Protein AF-A0A026WMF3-F1 (afdb_monomer_lite)

Structure (mmCIF, N/CA/C/O backbone):
data_AF-A0A026WMF3-F1
#
_entry.id   AF-A0A026WMF3-F1
#
loop_
_atom_site.group_PDB
_atom_site.id
_atom_site.type_symbol
_atom_site.label_atom_id
_atom_site.label_alt_id
_atom_site.label_comp_id
_atom_site.label_asym_id
_atom_s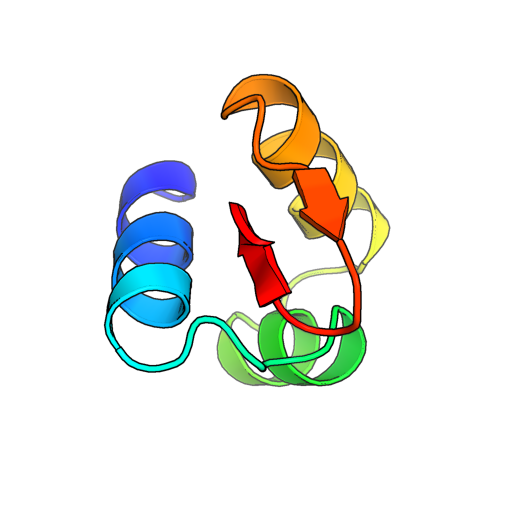ite.label_entity_id
_atom_site.label_seq_id
_atom_site.pdbx_PDB_ins_code
_atom_site.Cartn_x
_atom_site.Cartn_y
_atom_site.Cartn_z
_atom_site.occupancy
_atom_site.B_iso_or_equiv
_atom_site.auth_seq_id
_atom_site.auth_comp_id
_atom_site.auth_asym_id
_atom_site.auth_atom_id
_atom_site.pdbx_PDB_model_num
ATOM 1 N N . MET A 1 1 ? 1.307 -0.255 -16.193 1.00 53.09 1 MET A N 1
ATOM 2 C CA . MET A 1 1 ? 0.533 -1.489 -15.947 1.00 53.09 1 MET A CA 1
ATOM 3 C C . MET A 1 1 ? 0.486 -1.819 -14.458 1.00 53.09 1 MET A C 1
ATOM 5 O O . MET A 1 1 ? -0.551 -1.534 -13.891 1.00 53.09 1 MET A O 1
A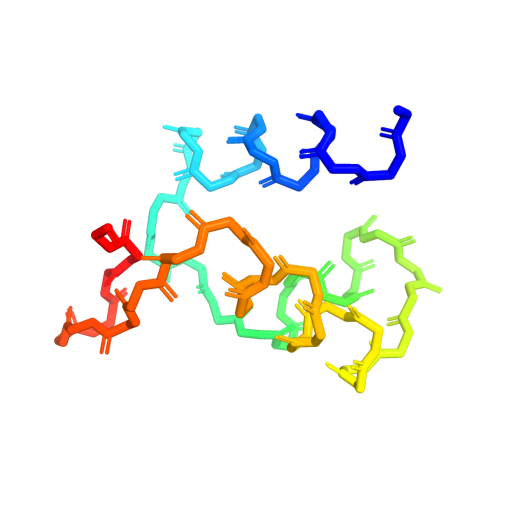TOM 9 N N . GLU A 1 2 ? 1.556 -2.246 -13.770 1.00 61.81 2 GLU A N 1
ATOM 10 C CA . GLU A 1 2 ? 1.475 -2.542 -12.310 1.00 61.81 2 GLU A CA 1
ATOM 11 C C . GLU A 1 2 ? 1.155 -1.311 -11.423 1.00 61.81 2 GLU A C 1
ATOM 13 O O . GLU A 1 2 ? 0.451 -1.406 -10.420 1.00 61.81 2 GLU A O 1
ATOM 18 N N . ASN A 1 3 ? 1.627 -0.120 -11.808 1.00 70.56 3 ASN A N 1
ATOM 19 C CA . ASN A 1 3 ? 1.363 1.124 -11.072 1.00 70.56 3 ASN A CA 1
ATOM 20 C C . ASN A 1 3 ? -0.081 1.642 -11.216 1.00 70.56 3 ASN A C 1
ATOM 22 O O . ASN A 1 3 ? -0.582 2.320 -10.323 1.00 70.56 3 ASN A O 1
ATOM 26 N N . ASP A 1 4 ? -0.746 1.385 -12.338 1.00 79.94 4 ASP A N 1
ATOM 27 C CA . ASP A 1 4 ? -2.054 1.993 -12.615 1.00 79.94 4 ASP A CA 1
ATOM 28 C C . ASP A 1 4 ? -3.162 1.282 -11.832 1.00 79.94 4 ASP A C 1
ATOM 30 O O . ASP A 1 4 ? -4.048 1.924 -11.274 1.00 79.94 4 ASP A O 1
ATOM 34 N N . GLU A 1 5 ? -3.035 -0.037 -11.701 1.00 83.31 5 GLU A N 1
ATOM 35 C CA . GLU A 1 5 ? -3.941 -0.897 -10.943 1.00 83.31 5 GLU A CA 1
ATOM 36 C C . GLU A 1 5 ? -3.832 -0.634 -9.433 1.00 83.31 5 GLU A C 1
ATOM 38 O O . GLU A 1 5 ? -4.837 -0.396 -8.764 1.00 83.31 5 GLU A O 1
ATOM 43 N N . LEU A 1 6 ? -2.602 -0.525 -8.909 1.00 83.06 6 LEU A N 1
ATOM 44 C CA . LEU A 1 6 ? -2.376 -0.125 -7.519 1.00 83.06 6 LEU A CA 1
ATOM 45 C C . LEU A 1 6 ? -2.919 1.291 -7.245 1.00 83.06 6 LEU A C 1
ATOM 47 O O . LEU A 1 6 ? -3.503 1.530 -6.193 1.00 83.06 6 LEU A O 1
ATOM 51 N N . LYS A 1 7 ? -2.788 2.233 -8.190 1.00 82.94 7 LYS A N 1
ATOM 52 C CA . LYS A 1 7 ? -3.399 3.568 -8.063 1.00 82.94 7 LYS A CA 1
ATOM 53 C C . LYS A 1 7 ? -4.923 3.517 -8.017 1.00 82.94 7 LYS A C 1
ATOM 55 O O . LYS A 1 7 ? -5.504 4.269 -7.239 1.00 82.94 7 LYS A O 1
ATOM 60 N N . ALA A 1 8 ? -5.551 2.684 -8.845 1.00 85.81 8 ALA A N 1
ATOM 61 C CA . ALA A 1 8 ? -7.002 2.534 -8.873 1.00 85.81 8 ALA A CA 1
ATOM 62 C C . ALA A 1 8 ? -7.527 1.988 -7.537 1.00 85.81 8 ALA A C 1
ATOM 64 O O . ALA A 1 8 ? -8.431 2.592 -6.965 1.00 85.81 8 ALA A O 1
ATOM 65 N N . LEU A 1 9 ? -6.880 0.952 -6.988 1.00 84.50 9 LEU A N 1
ATOM 66 C CA . LEU A 1 9 ? -7.215 0.387 -5.673 1.00 84.50 9 LEU A CA 1
ATOM 67 C C . LEU A 1 9 ? -7.087 1.425 -4.552 1.00 84.50 9 LEU A C 1
ATOM 69 O O . LEU A 1 9 ? -8.008 1.621 -3.767 1.00 84.50 9 LEU A O 1
ATOM 73 N N . LEU A 1 10 ? -5.982 2.177 -4.532 1.00 83.12 10 LEU A N 1
ATOM 74 C CA . LEU A 1 10 ? -5.778 3.255 -3.561 1.00 83.12 10 LEU A CA 1
ATOM 75 C C . LEU A 1 10 ? -6.784 4.405 -3.704 1.00 83.12 10 LEU A C 1
ATOM 77 O O . LEU A 1 10 ? -7.044 5.111 -2.731 1.00 83.12 10 LEU A O 1
ATOM 81 N N . ASN A 1 11 ? -7.304 4.641 -4.908 1.00 82.88 11 ASN A N 1
ATOM 82 C CA . ASN A 1 11 ? -8.302 5.675 -5.160 1.00 82.88 11 ASN A CA 1
ATOM 83 C C . ASN A 1 11 ? -9.715 5.213 -4.771 1.00 82.88 11 ASN A C 1
ATOM 85 O O . ASN A 1 11 ? -10.485 6.017 -4.254 1.00 82.88 11 ASN A O 1
ATOM 89 N N . GLU A 1 12 ? -10.046 3.937 -4.982 1.00 83.62 12 GLU A N 1
ATOM 90 C CA . GLU A 1 12 ? -11.293 3.330 -4.499 1.00 83.62 12 GLU A CA 1
ATOM 91 C C . GLU A 1 12 ? -11.316 3.220 -2.974 1.00 83.62 12 GLU A C 1
ATOM 93 O O . GLU A 1 12 ? -12.309 3.575 -2.339 1.00 83.62 12 GLU A O 1
ATOM 98 N N . ASN A 1 13 ? -10.218 2.761 -2.371 1.00 79.38 13 ASN A N 1
ATOM 99 C CA . ASN A 1 13 ? -10.110 2.609 -0.932 1.00 79.38 13 ASN A CA 1
ATOM 100 C C . ASN A 1 13 ? -8.718 3.016 -0.433 1.00 79.38 13 ASN A C 1
ATOM 102 O O . ASN A 1 13 ? -7.809 2.218 -0.211 1.00 79.38 13 ASN A O 1
ATOM 106 N N . SER A 1 14 ? -8.584 4.315 -0.172 1.00 79.06 14 SER A N 1
ATOM 107 C CA . SER A 1 14 ? -7.354 4.888 0.383 1.00 79.06 14 SER A CA 1
ATOM 108 C C . SER A 1 14 ? -6.987 4.362 1.772 1.00 79.06 14 SER A C 1
ATOM 110 O O . SER A 1 14 ? -5.857 4.591 2.196 1.00 79.06 14 SER A O 1
ATOM 112 N N . SER A 1 15 ? -7.900 3.666 2.463 1.00 80.69 15 SER A N 1
ATOM 113 C CA . SER A 1 15 ? -7.689 3.137 3.813 1.00 80.69 15 SER A CA 1
ATOM 114 C C . SER A 1 15 ? -7.188 1.693 3.865 1.00 80.69 15 SER A C 1
ATOM 116 O O . SER A 1 15 ? -7.049 1.128 4.947 1.00 80.69 15 SER A O 1
ATOM 118 N N . GLN A 1 16 ? -6.901 1.084 2.713 1.00 82.69 16 GLN A N 1
ATOM 119 C CA . GLN A 1 16 ? -6.402 -0.288 2.671 1.00 82.69 16 GLN A CA 1
ATOM 120 C C . GLN A 1 16 ? -4.996 -0.412 3.249 1.00 82.69 16 GLN A C 1
ATOM 122 O O . GLN A 1 16 ? -4.110 0.420 3.033 1.00 82.69 16 GLN A O 1
ATOM 127 N N . THR A 1 17 ? -4.758 -1.522 3.931 1.00 82.31 17 THR A N 1
ATOM 128 C CA . THR A 1 17 ? -3.430 -1.906 4.398 1.00 82.31 17 THR A CA 1
ATOM 129 C C . THR A 1 17 ? -2.606 -2.556 3.287 1.00 82.31 17 THR A C 1
ATOM 131 O O . THR A 1 17 ? -3.131 -3.120 2.327 1.00 82.31 17 THR A O 1
ATOM 134 N N . LEU A 1 18 ? -1.277 -2.530 3.437 1.00 81.38 18 LEU A N 1
ATOM 135 C CA . LEU A 1 18 ? -0.339 -3.218 2.538 1.00 81.38 18 LEU A CA 1
ATOM 136 C C . LEU A 1 18 ? -0.708 -4.692 2.317 1.00 81.38 18 LEU A C 1
ATOM 138 O O . LEU A 1 18 ? -0.602 -5.180 1.198 1.00 81.38 18 LEU A O 1
ATOM 142 N N . LYS A 1 19 ? -1.184 -5.370 3.365 1.00 83.38 19 LYS A N 1
ATOM 143 C CA . LYS A 1 19 ? -1.577 -6.782 3.336 1.00 83.38 19 LYS A CA 1
ATOM 144 C C . LYS A 1 19 ? -2.842 -7.042 2.510 1.00 83.38 19 LYS A C 1
ATOM 146 O O . LYS A 1 19 ? -2.975 -8.086 1.880 1.00 83.38 19 LYS A O 1
ATOM 151 N N . GLU A 1 20 ? -3.779 -6.099 2.504 1.00 86.19 20 GLU A N 1
ATOM 152 C CA . GLU A 1 20 ? -4.962 -6.178 1.643 1.00 86.19 20 GLU A CA 1
ATOM 153 C C . GLU A 1 20 ? -4.588 -5.913 0.187 1.00 86.19 20 GLU A C 1
ATOM 155 O O . GLU A 1 20 ? -5.027 -6.644 -0.697 1.00 86.19 20 GLU A O 1
ATOM 160 N N . LEU A 1 21 ? -3.718 -4.927 -0.054 1.00 85.31 21 LEU A N 1
ATOM 161 C CA . LEU A 1 21 ? -3.218 -4.615 -1.394 1.00 85.31 21 LEU A CA 1
ATOM 162 C C . LEU A 1 21 ? -2.455 -5.801 -1.996 1.00 85.31 21 LEU A C 1
ATOM 164 O O . LEU A 1 21 ? -2.675 -6.142 -3.154 1.00 85.31 21 LEU A O 1
ATOM 168 N N . THR A 1 22 ? -1.601 -6.476 -1.223 1.00 87.44 22 THR A N 1
ATOM 169 C CA . THR A 1 22 ? -0.914 -7.690 -1.690 1.00 87.44 22 THR A CA 1
ATOM 170 C C . THR A 1 22 ? -1.862 -8.849 -1.941 1.00 87.44 22 THR A C 1
ATOM 172 O O . THR A 1 22 ? -1.683 -9.560 -2.925 1.00 87.44 22 THR A O 1
ATOM 175 N N . GLY A 1 23 ? -2.887 -9.025 -1.103 1.00 86.94 23 GLY A N 1
ATOM 176 C CA . GLY A 1 23 ? -3.922 -10.037 -1.314 1.00 86.94 23 GLY A CA 1
ATOM 177 C C . GLY A 1 23 ? -4.737 -9.804 -2.588 1.00 86.94 23 GLY A C 1
ATOM 178 O O . GLY A 1 23 ? -5.034 -10.757 -3.301 1.00 86.94 23 GLY A O 1
ATOM 179 N N . GLN A 1 24 ? -5.057 -8.547 -2.901 1.00 84.38 24 GLN A N 1
ATOM 180 C CA . GLN A 1 24 ? -5.819 -8.180 -4.100 1.00 84.38 24 GLN A CA 1
ATOM 181 C C . GLN A 1 24 ? -4.992 -8.259 -5.383 1.00 84.38 24 GLN A C 1
ATOM 183 O O . GLN A 1 24 ? -5.485 -8.729 -6.402 1.00 84.38 24 GLN A O 1
ATOM 188 N N . LEU A 1 25 ? -3.734 -7.821 -5.330 1.00 83.19 25 LEU A N 1
ATOM 189 C CA . LEU A 1 25 ? -2.830 -7.834 -6.482 1.00 83.19 25 LEU A CA 1
ATOM 190 C C . LEU A 1 25 ? -2.117 -9.184 -6.662 1.00 83.19 25 LEU A C 1
ATOM 192 O O . LEU A 1 25 ? -1.489 -9.413 -7.690 1.00 83.19 25 LEU A O 1
ATOM 196 N N . GLY A 1 26 ? -2.157 -10.071 -5.663 1.00 85.94 26 GLY A N 1
ATOM 197 C CA . GLY A 1 26 ? -1.411 -11.333 -5.670 1.00 85.94 26 GLY A CA 1
ATOM 198 C C . GLY A 1 26 ? 0.112 -11.148 -5.692 1.00 85.94 26 GLY A C 1
ATOM 199 O O . GLY A 1 26 ? 0.846 -12.068 -6.051 1.00 85.94 26 GLY A O 1
ATOM 200 N N . VAL A 1 27 ? 0.602 -9.958 -5.335 1.00 85.19 27 VAL A N 1
ATOM 201 C CA . VAL A 1 27 ? 2.030 -9.613 -5.348 1.00 85.19 27 VAL A CA 1
ATOM 202 C C . VAL A 1 27 ? 2.590 -9.545 -3.934 1.00 85.19 27 VAL A C 1
ATOM 204 O O . VAL A 1 27 ? 1.866 -9.417 -2.953 1.00 85.19 27 VAL A O 1
ATOM 207 N N . ASN A 1 28 ? 3.913 -9.589 -3.820 1.00 87.25 28 ASN A N 1
ATOM 208 C CA . ASN A 1 28 ? 4.582 -9.530 -2.527 1.00 87.25 28 ASN A CA 1
ATOM 209 C C . ASN A 1 28 ? 4.573 -8.106 -1.931 1.00 87.25 28 ASN A C 1
ATOM 211 O O . ASN A 1 28 ? 4.606 -7.116 -2.669 1.00 87.25 28 ASN A O 1
ATOM 215 N N . GLU A 1 29 ? 4.613 -7.985 -0.599 1.00 84.88 29 GLU A N 1
ATOM 216 C CA . GLU A 1 29 ? 4.590 -6.686 0.105 1.00 84.88 29 GLU A CA 1
ATOM 217 C C . GLU A 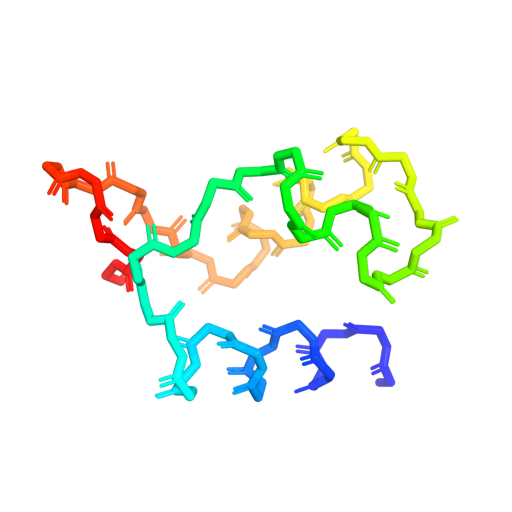1 29 ? 5.753 -5.792 -0.322 1.00 84.88 29 GLU A C 1
ATOM 219 O O . GLU A 1 29 ? 5.605 -4.579 -0.464 1.00 84.88 29 GLU A O 1
ATOM 224 N N . SER A 1 30 ? 6.907 -6.396 -0.610 1.00 86.19 30 SER A N 1
ATOM 225 C CA . SER A 1 30 ? 8.094 -5.698 -1.108 1.00 86.19 30 SER A CA 1
ATOM 226 C C . SER A 1 30 ? 7.836 -5.016 -2.456 1.00 86.19 30 SER A C 1
ATOM 228 O O . SER A 1 30 ? 8.319 -3.907 -2.693 1.00 86.19 30 SER A O 1
ATOM 230 N N . THR A 1 31 ? 7.058 -5.659 -3.332 1.00 86.00 31 THR A N 1
ATOM 231 C CA . THR A 1 31 ? 6.693 -5.134 -4.653 1.00 86.00 31 THR A CA 1
ATOM 232 C C . THR A 1 31 ? 5.755 -3.942 -4.514 1.00 86.00 31 THR A C 1
ATOM 234 O O . THR A 1 31 ? 6.029 -2.891 -5.100 1.00 86.00 31 THR A O 1
ATOM 237 N N . VAL A 1 32 ? 4.713 -4.075 -3.683 1.00 84.12 32 VAL A N 1
ATOM 238 C CA . VAL A 1 32 ? 3.757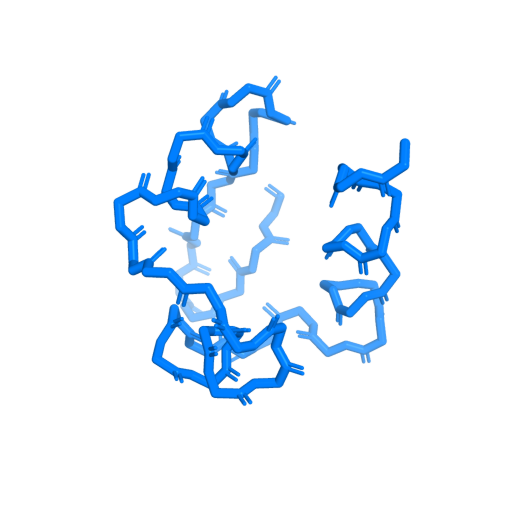 -2.993 -3.392 1.00 84.12 32 VAL A CA 1
ATOM 239 C C . VAL A 1 32 ? 4.465 -1.820 -2.726 1.00 84.12 32 VAL A C 1
ATOM 241 O O . VAL A 1 32 ? 4.322 -0.689 -3.171 1.00 84.12 32 VAL A O 1
ATOM 244 N N . SER A 1 33 ? 5.308 -2.073 -1.725 1.00 83.12 33 SER A N 1
ATOM 245 C CA . SER A 1 33 ? 6.087 -1.040 -1.034 1.00 83.12 33 SER A CA 1
ATOM 246 C C . SER A 1 33 ? 7.002 -0.266 -1.990 1.00 83.12 33 SER A C 1
ATOM 248 O O . SER A 1 33 ? 7.035 0.968 -1.976 1.00 83.12 33 SER A O 1
ATOM 250 N N . ARG A 1 34 ? 7.697 -0.966 -2.899 1.00 85.56 34 ARG A N 1
ATOM 251 C CA . ARG A 1 34 ? 8.531 -0.320 -3.923 1.00 85.56 34 ARG A CA 1
ATOM 252 C C . ARG A 1 34 ? 7.697 0.535 -4.880 1.00 85.56 34 ARG A C 1
ATOM 254 O O . ARG A 1 34 ? 8.122 1.637 -5.222 1.00 85.56 34 ARG A O 1
ATOM 261 N N . HIS A 1 35 ? 6.525 0.047 -5.280 1.00 82.62 35 HIS A N 1
ATOM 262 C CA . HIS A 1 35 ? 5.583 0.778 -6.128 1.00 82.62 35 HIS A CA 1
ATOM 263 C C . HIS A 1 35 ? 5.024 2.025 -5.432 1.00 82.62 35 HIS A C 1
ATOM 265 O O . HIS A 1 35 ? 5.109 3.120 -5.981 1.00 82.62 35 HIS A O 1
ATOM 271 N N . LEU A 1 36 ? 4.559 1.905 -4.188 1.00 83.31 36 LEU A N 1
ATOM 272 C CA . LEU A 1 36 ? 4.082 3.027 -3.372 1.00 83.31 36 LEU A CA 1
ATOM 273 C C . LEU A 1 36 ? 5.149 4.115 -3.226 1.00 83.31 36 LEU A C 1
ATOM 275 O O . LEU A 1 36 ? 4.871 5.301 -3.414 1.00 83.31 36 LEU A O 1
ATOM 279 N N . LYS A 1 37 ? 6.400 3.707 -2.978 1.00 82.38 37 LYS A N 1
ATOM 280 C CA . LYS A 1 37 ? 7.542 4.622 -2.903 1.00 82.38 37 LYS A CA 1
ATOM 281 C C . LYS A 1 37 ? 7.808 5.319 -4.240 1.00 82.38 37 LYS A C 1
ATOM 283 O O . LYS A 1 37 ? 8.078 6.518 -4.248 1.00 82.38 37 LYS A O 1
ATOM 288 N N . ALA A 1 38 ? 7.698 4.603 -5.361 1.00 83.69 38 ALA A N 1
ATOM 289 C CA . ALA A 1 38 ? 7.816 5.185 -6.699 1.00 83.69 38 ALA A CA 1
ATOM 290 C C . ALA A 1 38 ? 6.682 6.182 -7.004 1.00 83.69 38 ALA A C 1
ATOM 292 O O . ALA A 1 38 ? 6.915 7.206 -7.643 1.00 83.69 38 ALA A O 1
ATOM 293 N N . MET A 1 39 ? 5.479 5.930 -6.484 1.00 79.88 39 MET A N 1
ATOM 294 C CA . MET A 1 39 ? 4.329 6.833 -6.582 1.00 79.88 39 MET A CA 1
ATOM 295 C C . MET A 1 39 ? 4.378 8.019 -5.614 1.00 79.88 39 MET A C 1
ATOM 297 O O . MET A 1 39 ? 3.510 8.886 -5.694 1.00 79.88 39 MET A O 1
ATOM 301 N N . LYS A 1 40 ? 5.360 8.062 -4.700 1.00 78.62 40 LYS A N 1
ATOM 302 C CA . LYS A 1 40 ? 5.420 9.011 -3.575 1.00 78.62 40 LYS A CA 1
ATOM 303 C C . LYS A 1 40 ? 4.160 8.989 -2.692 1.00 78.62 40 LYS A C 1
ATOM 305 O O . LYS A 1 40 ? 3.854 9.992 -2.057 1.00 78.62 40 LYS A O 1
ATOM 310 N N . LYS A 1 41 ? 3.454 7.853 -2.644 1.00 77.56 41 LYS A N 1
ATOM 311 C CA . LYS A 1 41 ? 2.311 7.638 -1.752 1.00 77.56 41 LYS A CA 1
ATOM 312 C C . LYS A 1 41 ? 2.826 7.404 -0.336 1.00 77.56 41 LYS A C 1
ATOM 314 O O . LYS A 1 41 ? 3.676 6.537 -0.124 1.00 77.56 41 LYS A O 1
ATOM 319 N N . ILE A 1 42 ? 2.325 8.173 0.624 1.00 72.12 42 ILE A N 1
ATOM 320 C CA . ILE A 1 42 ? 2.704 8.051 2.037 1.00 72.12 42 ILE A CA 1
ATOM 321 C C . ILE A 1 42 ? 1.475 7.588 2.809 1.00 72.12 42 ILE A C 1
ATOM 323 O O . ILE A 1 42 ? 0.407 8.182 2.690 1.00 72.12 42 ILE A O 1
ATOM 327 N N . GLN A 1 43 ? 1.621 6.535 3.615 1.00 70.31 43 GLN A N 1
ATOM 328 C CA . GLN A 1 43 ? 0.563 6.147 4.539 1.00 70.31 43 GLN A CA 1
ATOM 329 C C . GLN A 1 43 ? 0.604 7.087 5.742 1.00 70.31 43 GLN A C 1
ATOM 331 O O . GLN A 1 43 ? 1.587 7.113 6.485 1.00 70.31 43 GLN A O 1
ATOM 336 N N . LYS A 1 44 ? -0.449 7.874 5.927 1.00 71.88 44 LYS A N 1
ATOM 337 C CA . LYS A 1 44 ? -0.630 8.733 7.091 1.00 71.88 44 LYS A CA 1
ATOM 338 C C . LYS A 1 44 ? -1.960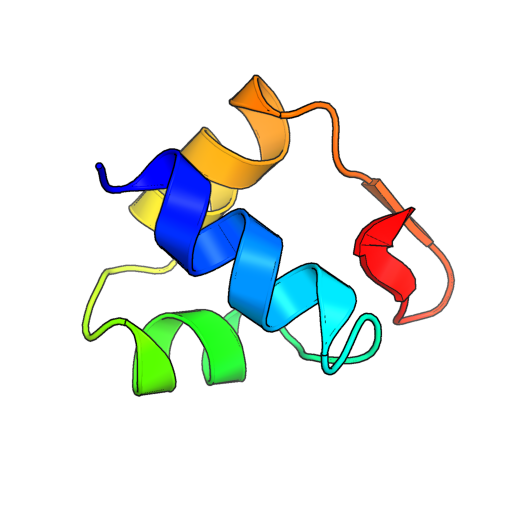 8.379 7.734 1.00 71.88 44 LYS A C 1
ATOM 340 O O . LYS A 1 44 ? -2.977 8.422 7.053 1.00 71.88 44 LYS A O 1
ATOM 345 N N . GLU A 1 45 ? -1.930 8.012 9.015 1.00 66.31 45 GLU A N 1
ATOM 346 C CA . GLU A 1 45 ? -3.136 7.687 9.798 1.00 66.31 45 GLU A CA 1
ATOM 347 C C . GLU A 1 45 ? -4.067 6.728 9.039 1.00 66.31 45 GLU A C 1
ATOM 349 O O . GLU A 1 45 ? -5.233 7.023 8.796 1.00 66.31 45 GLU A O 1
ATOM 354 N N . GLU A 1 46 ? -3.497 5.609 8.577 1.00 68.06 46 GLU A N 1
ATOM 355 C CA . GLU A 1 46 ? -4.223 4.551 7.860 1.0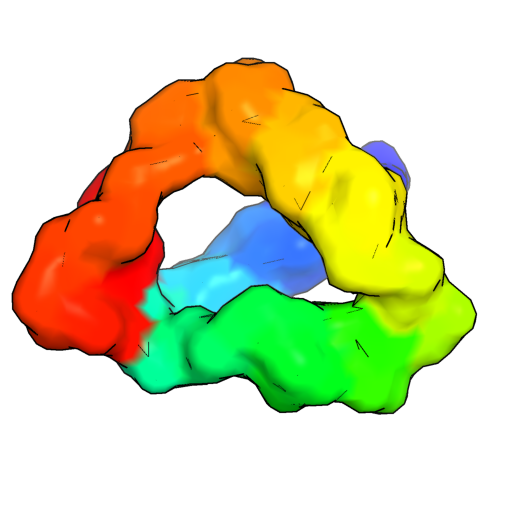0 68.06 46 GLU A CA 1
ATOM 356 C C . GLU A 1 46 ? -4.780 4.964 6.492 1.00 68.06 46 GLU A C 1
ATOM 358 O O . GLU A 1 46 ? -5.550 4.211 5.915 1.00 68.06 46 GLU A O 1
ATOM 363 N N . LYS A 1 47 ? -4.374 6.111 5.931 1.00 70.12 47 LYS A N 1
ATOM 364 C CA . LYS A 1 47 ? -4.741 6.539 4.574 1.00 70.12 47 LYS A CA 1
ATOM 365 C C . LYS A 1 47 ? -3.530 6.788 3.688 1.00 70.12 47 LYS A C 1
ATOM 367 O O . LYS A 1 47 ? -2.552 7.401 4.110 1.00 70.12 47 LYS A O 1
ATOM 372 N N . TRP A 1 48 ? -3.604 6.353 2.436 1.00 76.94 48 TRP A N 1
ATOM 373 C CA . TRP A 1 48 ? -2.585 6.624 1.421 1.00 76.94 48 TRP A CA 1
ATOM 374 C C . TRP A 1 48 ? -2.782 8.007 0.797 1.00 76.94 48 TRP A C 1
ATOM 376 O O . TRP A 1 48 ? -3.582 8.173 -0.132 1.00 76.94 48 TRP A O 1
ATOM 386 N N . LEU A 1 49 ? -2.018 8.988 1.283 1.00 66.50 49 LEU A N 1
ATOM 387 C CA . LEU A 1 49 ? -1.958 10.349 0.740 1.00 66.50 49 LEU A CA 1
ATOM 388 C C . LEU A 1 49 ? -1.063 10.387 -0.499 1.00 66.50 49 LEU A C 1
ATOM 390 O O . LEU A 1 49 ? 0.098 9.921 -0.419 1.00 66.50 49 LEU A O 1
#

Secondary structure (DSSP, 8-state):
-HHHHHHHHHHH-TT--HHHHHHHHT--HHHHHHHHHHTT--EETTEE-

Organism: Ooceraea biroi (NCBI:txid2015173)

pLDDT: mean 79.91, std 7.34, range [53.09, 87.44]

InterPro domains:
  IPR001845 HTH ArsR-type DNA-binding domain [PF01022] (8-41)
  IPR036388 Winged helix-like DNA-binding domain superfamily [G3DSA:1.10.10.10] (2-39)
  IPR036390 Winged helix DNA-binding domain superfamily [SSF46785] (7-41)

Radius of gyration: 9.45 Å; chains: 1; bounding box: 20×22×26 Å

Sequence (49 aa):
MENDELKALLNENSSQTLKELTGQLGVNESTVSRHLKAMKKIQKEEKWL

Foldseek 3Di:
DVLVVLVVVCVVPQLDDLVVSCVVVVHDSVVSVVSCVVVVFDQDPSGTD